Protein AF-A0A3N5Q8T9-F1 (afdb_monomer_lite)

Radius of gyration: 34.52 Å; chains: 1; bounding box: 73×40×82 Å

Secondary structure (DSSP, 8-state):
-------------TT-----------S----SSPPP----------------------TTHHHHHHHHHHHHHHHHHHHHHHHHHH----------SSHHHHHTS--EE-TTT--EE-TT-SB-TTT-PBPP-

Sequence (133 aa):
GLQYYRIDVGSVEAGETLGWTFRYDKDDEELTNPASSQPSQLATSPAVPGGTGGGDGDGGSAVVTFVVAFVALLAVGGAGFWLGRSTRPSAGESPAGLSSRRQALNAAFCYKCGAELRPDADFCPRCGAPVRS

pLDDT: mean 74.33, std 15.37, range [42.53, 94.0]

Foldseek 3Di:
DDDDDDDDDDDDDVPDDDDDDDDDDDPDPDDPDDDPDDPPDPPPDPDDPDDDDDDDDDPVVVVVVVVVVVVVCCVVVVVCVVVVVVPPPPDDDDPPPPPVVVQVPDFDADPPPRHTDGPPDQADPPPRHGDDD

Structure (mmCIF, N/CA/C/O backbone):
data_AF-A0A3N5Q8T9-F1
#
_entry.id   AF-A0A3N5Q8T9-F1
#
loop_
_atom_site.group_PDB
_atom_site.id
_atom_site.type_symbol
_atom_site.label_atom_id
_atom_site.label_alt_id
_atom_site.label_comp_id
_atom_site.label_asym_id
_atom_site.label_entity_id
_atom_site.label_seq_id
_atom_site.pdbx_PDB_ins_code
_atom_site.Cartn_x
_atom_site.Cartn_y
_atom_site.Cartn_z
_atom_site.occupancy
_atom_site.B_iso_or_equiv
_atom_site.auth_seq_id
_atom_site.auth_comp_id
_atom_site.auth_asym_id
_atom_site.auth_atom_id
_atom_site.pdbx_PDB_model_num
ATOM 1 N N . GLY A 1 1 ? 12.387 12.651 -29.320 1.00 72.88 1 GLY A N 1
ATOM 2 C CA . GLY A 1 1 ? 11.287 11.674 -29.199 1.00 72.88 1 GLY A CA 1
ATOM 3 C C . GLY A 1 1 ? 11.862 10.374 -28.685 1.00 72.88 1 GLY A C 1
ATOM 4 O O . GLY A 1 1 ? 13.022 10.114 -28.972 1.00 72.88 1 GLY A O 1
ATOM 5 N N . LEU A 1 2 ? 11.111 9.608 -27.896 1.00 80.44 2 LEU A N 1
ATOM 6 C CA . LEU A 1 2 ? 11.570 8.309 -27.393 1.00 80.44 2 LEU A CA 1
ATOM 7 C C . LEU A 1 2 ? 11.565 7.276 -28.534 1.00 80.44 2 LEU A C 1
ATOM 9 O O . LEU A 1 2 ? 10.667 7.295 -29.377 1.00 80.44 2 LEU A O 1
ATOM 13 N N . GLN A 1 3 ? 12.584 6.416 -28.578 1.00 82.25 3 GLN A N 1
ATOM 14 C CA . GLN A 1 3 ? 12.703 5.311 -29.534 1.00 82.25 3 GLN A CA 1
ATOM 15 C C . GLN A 1 3 ? 11.870 4.133 -29.013 1.00 82.25 3 GLN A C 1
ATOM 17 O O . GLN A 1 3 ? 12.050 3.714 -27.870 1.00 82.25 3 GLN A O 1
ATOM 22 N N . TYR A 1 4 ? 10.944 3.626 -29.825 1.00 84.19 4 TYR A N 1
ATOM 23 C CA . TYR A 1 4 ? 10.077 2.506 -29.464 1.00 84.19 4 TYR A CA 1
ATOM 24 C C . TYR A 1 4 ? 10.320 1.342 -30.414 1.00 84.19 4 TYR A C 1
ATOM 26 O O . TYR A 1 4 ? 10.245 1.504 -31.631 1.00 84.19 4 TYR A O 1
ATOM 34 N N . TYR A 1 5 ? 10.522 0.159 -29.841 1.00 82.00 5 TYR A N 1
ATOM 35 C CA . TYR A 1 5 ? 10.584 -1.095 -30.577 1.00 82.00 5 TYR A CA 1
ATOM 36 C C . TYR A 1 5 ? 9.248 -1.818 -30.432 1.00 82.00 5 TYR A C 1
ATOM 38 O O . TYR A 1 5 ? 8.736 -1.975 -29.323 1.00 82.00 5 TYR A O 1
ATOM 46 N N . ARG A 1 6 ? 8.670 -2.239 -31.558 1.00 89.50 6 ARG A N 1
ATOM 47 C CA . ARG A 1 6 ? 7.459 -3.061 -31.589 1.00 89.50 6 ARG A CA 1
ATOM 48 C C . ARG A 1 6 ? 7.846 -4.479 -31.976 1.00 89.50 6 ARG A C 1
ATOM 50 O O . ARG A 1 6 ? 8.650 -4.669 -32.882 1.00 89.50 6 ARG A O 1
ATOM 57 N N . ILE A 1 7 ? 7.257 -5.447 -31.288 1.00 87.19 7 ILE A N 1
ATOM 58 C CA . ILE A 1 7 ? 7.370 -6.860 -31.625 1.00 87.19 7 ILE A CA 1
ATOM 59 C C . ILE A 1 7 ? 5.973 -7.314 -32.031 1.00 87.19 7 ILE A C 1
ATOM 61 O O . ILE A 1 7 ? 5.041 -7.209 -31.233 1.00 87.19 7 ILE A O 1
ATOM 65 N N . ASP A 1 8 ? 5.828 -7.775 -33.270 1.00 89.19 8 ASP A N 1
ATOM 66 C CA . ASP A 1 8 ? 4.584 -8.371 -33.744 1.00 89.19 8 ASP A CA 1
ATOM 67 C C . ASP A 1 8 ? 4.544 -9.833 -33.302 1.00 89.19 8 ASP A C 1
ATOM 69 O O . ASP A 1 8 ? 5.324 -10.673 -33.754 1.00 89.19 8 ASP A O 1
ATOM 73 N N . VAL A 1 9 ? 3.645 -10.119 -32.368 1.00 86.00 9 VAL A N 1
ATOM 74 C CA . VAL A 1 9 ? 3.383 -11.469 -31.872 1.00 86.00 9 VAL A CA 1
ATOM 75 C C . VAL A 1 9 ? 2.154 -11.975 -32.615 1.00 86.00 9 VAL A C 1
ATOM 77 O O . VAL A 1 9 ? 1.155 -11.262 -32.696 1.00 86.00 9 VAL A O 1
ATOM 80 N N . GLY A 1 10 ? 2.247 -13.165 -33.210 1.00 86.94 10 GLY A N 1
ATOM 81 C CA . GLY A 1 10 ? 1.139 -13.780 -33.943 1.00 86.94 10 GLY A CA 1
ATOM 82 C C . GLY A 1 10 ? -0.055 -14.132 -33.044 1.00 86.94 10 GLY A C 1
ATOM 83 O O . GLY A 1 10 ? -0.183 -13.663 -31.915 1.00 86.94 10 GLY A O 1
ATOM 84 N N . SER A 1 11 ? -0.949 -14.987 -33.539 1.00 87.44 11 SER A N 1
ATOM 85 C CA . SER A 1 11 ? -2.063 -15.500 -32.735 1.00 87.44 11 SER A CA 1
ATOM 86 C C . SER A 1 11 ? -1.553 -16.292 -31.529 1.00 87.44 11 SER A C 1
ATOM 88 O O . SER A 1 11 ? -0.712 -17.170 -31.696 1.00 87.44 11 SER A O 1
ATOM 90 N N . VAL A 1 12 ? -2.100 -16.006 -30.348 1.00 88.94 12 VAL A N 1
ATOM 91 C CA . VAL A 1 12 ? -1.799 -16.700 -29.087 1.00 88.94 12 VAL A CA 1
ATOM 92 C C . VAL A 1 12 ? -3.046 -17.458 -28.662 1.00 88.94 12 VAL A C 1
ATOM 94 O O . VAL A 1 12 ? -4.139 -16.879 -28.653 1.00 88.94 12 VAL A O 1
ATOM 97 N N . GLU A 1 13 ? -2.909 -18.740 -28.339 1.00 89.75 13 GLU A N 1
ATOM 98 C CA . GLU A 1 13 ? -4.053 -19.563 -27.950 1.00 89.75 13 GLU A CA 1
ATOM 99 C C . GLU A 1 13 ? -4.482 -19.299 -26.497 1.00 89.75 13 GLU A C 1
ATOM 101 O O . GLU A 1 13 ? -3.706 -18.868 -25.641 1.00 89.75 13 GLU A O 1
ATOM 106 N N . ALA A 1 14 ? -5.758 -19.551 -26.190 1.00 87.56 14 ALA A N 1
ATOM 107 C CA . ALA A 1 14 ? -6.280 -19.356 -24.843 1.00 87.56 14 ALA A CA 1
ATOM 108 C C . ALA A 1 14 ? -5.612 -20.332 -23.858 1.00 87.56 14 ALA A C 1
ATOM 110 O O . ALA A 1 14 ? -5.793 -21.543 -23.949 1.00 87.56 14 ALA A O 1
ATOM 111 N N . GLY A 1 15 ? -4.869 -19.788 -22.891 1.00 91.31 15 GLY A N 1
ATOM 112 C CA . GLY A 1 15 ? -4.117 -20.563 -21.897 1.00 91.31 15 GLY A CA 1
ATOM 113 C C . GLY A 1 15 ? -2.626 -20.717 -22.211 1.00 91.31 15 GLY A C 1
ATOM 114 O O . GLY A 1 15 ? -1.886 -21.233 -21.374 1.00 91.31 15 GLY A O 1
ATOM 115 N N . GLU A 1 16 ? -2.160 -20.232 -23.363 1.00 90.25 16 GLU A N 1
ATOM 116 C CA . GLU A 1 16 ? -0.740 -20.212 -23.708 1.00 90.25 16 GLU A CA 1
ATOM 117 C C . GLU A 1 16 ? -0.017 -19.063 -22.981 1.00 90.25 16 GLU A C 1
ATOM 119 O O . GLU A 1 16 ? -0.458 -17.912 -22.993 1.00 90.25 16 GLU A O 1
ATOM 124 N N . THR A 1 17 ? 1.097 -19.368 -22.306 1.00 89.75 17 THR A N 1
ATOM 125 C CA . THR A 1 17 ? 1.914 -18.366 -21.602 1.00 89.75 17 THR A CA 1
ATOM 126 C C . THR A 1 17 ? 3.154 -18.039 -22.421 1.00 89.75 17 THR A C 1
ATOM 128 O O . THR A 1 17 ? 4.030 -18.883 -22.595 1.00 89.75 17 THR A O 1
ATOM 131 N N . LEU A 1 18 ? 3.259 -16.793 -22.880 1.00 89.31 18 LEU A N 1
ATOM 132 C CA . LEU A 1 18 ? 4.438 -16.293 -23.583 1.00 89.31 18 LEU A CA 1
ATOM 133 C C . LEU A 1 18 ? 5.465 -15.742 -22.592 1.00 89.31 18 LEU A C 1
ATOM 135 O O . LEU A 1 18 ? 5.170 -14.842 -21.804 1.00 89.31 18 LEU A O 1
ATOM 139 N N . GLY A 1 19 ? 6.687 -16.268 -22.657 1.00 89.50 19 GLY A N 1
ATOM 140 C CA . GLY A 1 19 ? 7.832 -15.766 -21.904 1.00 89.50 19 GLY A CA 1
ATOM 141 C C . GLY A 1 19 ? 8.688 -14.831 -22.753 1.00 89.50 19 GLY A C 1
ATOM 142 O O . GLY A 1 19 ? 9.033 -15.157 -23.885 1.00 89.50 19 GLY A O 1
ATOM 143 N N . TRP A 1 20 ? 9.083 -13.692 -22.186 1.00 90.31 20 TRP A N 1
ATOM 144 C CA . TRP A 1 20 ? 9.956 -12.719 -22.843 1.00 90.31 20 TRP A CA 1
ATOM 145 C C . TRP A 1 20 ? 11.248 -12.567 -22.051 1.00 90.31 20 TRP A C 1
ATOM 147 O O . TRP A 1 20 ? 11.218 -12.363 -20.840 1.00 90.31 20 TRP A O 1
ATOM 157 N N . THR A 1 21 ? 12.388 -12.646 -22.737 1.00 92.06 21 THR A N 1
ATOM 158 C CA . THR A 1 21 ? 13.698 -12.332 -22.155 1.00 92.06 21 THR A CA 1
ATOM 159 C C . THR A 1 21 ? 14.307 -11.179 -22.929 1.00 92.06 21 THR A C 1
ATOM 161 O O . THR A 1 21 ? 14.623 -11.324 -24.107 1.00 92.06 21 THR A O 1
ATOM 164 N N . PHE A 1 22 ? 14.499 -10.046 -22.262 1.00 90.88 22 PHE A N 1
ATOM 165 C CA . PHE A 1 22 ? 15.175 -8.893 -22.844 1.00 90.88 22 PHE A CA 1
ATOM 166 C C . PHE A 1 22 ? 16.630 -8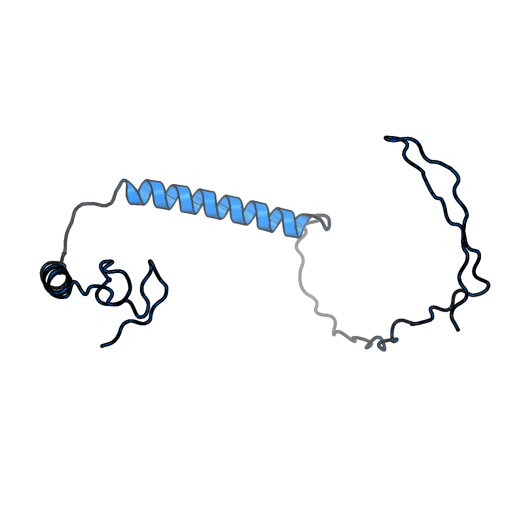.875 -22.381 1.00 90.88 22 PHE A C 1
ATOM 168 O O . PHE A 1 22 ? 16.914 -9.038 -21.194 1.00 90.88 22 PHE A O 1
ATOM 175 N N . ARG A 1 23 ? 17.552 -8.686 -23.326 1.00 90.56 23 ARG A N 1
ATOM 176 C CA . ARG A 1 23 ? 18.965 -8.406 -23.054 1.00 90.56 23 ARG A CA 1
ATOM 177 C C . ARG A 1 23 ? 19.330 -7.124 -23.779 1.00 90.56 23 ARG A C 1
ATOM 179 O O . ARG A 1 23 ? 18.924 -6.932 -24.922 1.00 90.56 23 ARG A O 1
ATOM 186 N N . TYR A 1 24 ? 20.074 -6.269 -23.104 1.00 85.62 24 TYR A N 1
ATOM 187 C CA . TYR A 1 24 ? 20.564 -5.011 -23.639 1.00 85.62 24 TYR A CA 1
ATOM 188 C C . TYR A 1 24 ? 22.018 -4.851 -23.203 1.00 85.62 24 TYR A C 1
ATOM 190 O O . TYR A 1 24 ? 22.356 -5.205 -22.073 1.00 85.62 24 TYR A O 1
ATOM 198 N N . ASP A 1 25 ? 22.845 -4.363 -24.120 1.00 88.06 25 ASP A N 1
ATOM 199 C CA . ASP A 1 25 ? 24.244 -4.019 -23.893 1.00 88.06 25 ASP A CA 1
ATOM 200 C C . ASP A 1 25 ? 24.334 -2.493 -23.794 1.00 88.06 25 ASP A C 1
ATOM 202 O O . ASP A 1 25 ? 23.804 -1.795 -24.662 1.00 88.06 25 ASP A O 1
ATOM 206 N N . LYS A 1 26 ? 24.910 -1.983 -22.703 1.00 87.06 26 LYS A N 1
ATOM 207 C CA . LYS A 1 26 ? 25.078 -0.544 -22.470 1.00 87.06 26 LYS A CA 1
ATOM 208 C C . LYS A 1 26 ? 26.542 -0.193 -22.693 1.00 87.06 26 LYS A C 1
ATOM 210 O O . LYS A 1 26 ? 27.403 -0.817 -22.083 1.00 87.06 26 LYS A O 1
ATOM 215 N N . ASP A 1 27 ? 26.802 0.829 -23.502 1.00 89.12 27 ASP A N 1
ATOM 216 C CA . ASP A 1 27 ? 28.168 1.252 -23.836 1.00 89.12 27 ASP A CA 1
ATOM 217 C C . ASP A 1 27 ? 28.915 1.889 -22.646 1.00 89.12 27 ASP A C 1
ATOM 219 O O . ASP A 1 27 ? 30.139 2.016 -22.669 1.00 89.12 27 ASP A O 1
ATOM 223 N N . ASP A 1 28 ? 28.191 2.304 -21.603 1.00 87.19 28 ASP A N 1
ATOM 224 C CA . ASP A 1 28 ? 28.731 3.016 -20.448 1.00 87.19 28 ASP A CA 1
ATOM 225 C C . ASP A 1 28 ? 28.069 2.588 -19.124 1.00 87.19 28 ASP A C 1
ATOM 227 O O . ASP A 1 28 ? 26.888 2.239 -19.065 1.00 87.19 28 ASP A O 1
ATOM 231 N N . GLU A 1 29 ? 28.814 2.658 -18.021 1.00 82.44 29 GLU A N 1
ATOM 232 C CA . GLU A 1 29 ? 28.311 2.338 -16.674 1.00 82.44 29 GLU A CA 1
ATOM 233 C C . GLU A 1 29 ? 27.686 3.553 -15.963 1.00 82.44 29 GLU A C 1
ATOM 235 O O . GLU A 1 29 ? 27.264 3.456 -14.808 1.00 82.44 29 GLU A O 1
ATOM 240 N N . GLU A 1 30 ? 27.597 4.709 -16.630 1.00 85.31 30 GLU A N 1
ATOM 241 C CA . GLU A 1 30 ? 27.088 5.928 -16.012 1.00 85.31 30 GLU A CA 1
ATOM 242 C C . GLU A 1 30 ? 25.576 5.817 -15.793 1.00 85.31 30 GLU A C 1
ATOM 244 O O . GLU A 1 30 ? 24.778 5.578 -16.704 1.00 85.31 30 GLU A O 1
ATOM 249 N N . LEU A 1 31 ? 25.141 5.969 -14.547 1.00 81.94 31 LEU A N 1
ATOM 250 C CA . LEU A 1 31 ? 23.718 6.045 -14.258 1.00 81.94 31 LEU A CA 1
ATOM 251 C C . LEU A 1 31 ? 23.211 7.408 -14.719 1.00 81.94 31 LEU A C 1
ATOM 253 O O . LEU A 1 31 ? 23.736 8.434 -14.303 1.00 81.94 31 LEU A O 1
ATOM 257 N N . THR A 1 32 ? 22.115 7.431 -15.481 1.00 81.19 32 THR A N 1
ATOM 258 C CA . THR A 1 32 ? 21.418 8.679 -15.853 1.00 81.19 32 THR A CA 1
ATOM 259 C C . THR A 1 32 ? 21.024 9.513 -14.627 1.00 81.19 32 THR A C 1
ATOM 261 O O . THR A 1 32 ? 20.799 10.714 -14.728 1.00 81.19 32 THR A O 1
ATOM 264 N N . ASN A 1 33 ? 20.945 8.874 -13.459 1.00 83.19 33 ASN A N 1
ATOM 265 C CA . ASN A 1 33 ? 20.762 9.521 -12.174 1.00 83.19 33 ASN A CA 1
ATOM 266 C C . ASN A 1 33 ? 21.803 8.982 -11.175 1.00 83.19 33 ASN A C 1
ATOM 268 O O . ASN A 1 33 ? 21.531 7.974 -10.512 1.00 83.19 33 ASN A O 1
ATOM 272 N N . PRO A 1 34 ? 23.005 9.581 -11.088 1.00 78.44 34 PRO A N 1
ATOM 273 C CA . PRO A 1 34 ? 23.996 9.153 -10.115 1.00 78.44 34 PRO A CA 1
ATOM 274 C C . PRO A 1 34 ? 23.504 9.483 -8.702 1.00 78.44 34 PRO A C 1
ATOM 276 O O . PRO A 1 34 ? 22.929 10.544 -8.454 1.00 78.44 34 PRO A O 1
ATOM 279 N N . ALA A 1 35 ? 23.743 8.576 -7.752 1.00 75.56 35 ALA A N 1
ATOM 280 C CA . ALA A 1 35 ? 23.512 8.876 -6.345 1.00 75.56 35 ALA A CA 1
ATOM 281 C C . ALA A 1 35 ? 24.362 10.096 -5.956 1.00 75.56 35 ALA A C 1
ATOM 283 O O . ALA A 1 35 ? 25.573 10.108 -6.182 1.00 75.56 35 ALA A O 1
ATOM 284 N N . SER A 1 36 ? 23.738 11.129 -5.386 1.00 73.75 36 SER A N 1
ATOM 285 C CA . SER A 1 36 ? 24.456 12.308 -4.905 1.00 73.75 36 SER A CA 1
ATOM 286 C C . SER A 1 36 ? 25.490 11.880 -3.863 1.00 73.75 36 SER A C 1
ATOM 288 O O . SER A 1 36 ? 25.132 11.336 -2.816 1.00 73.75 36 SER A O 1
ATOM 290 N N . SER A 1 37 ? 26.768 12.111 -4.154 1.00 64.56 37 SER A N 1
ATOM 291 C CA . SER A 1 37 ? 27.887 11.822 -3.265 1.00 64.56 37 SER A CA 1
ATOM 292 C C . SER A 1 37 ? 27.806 12.714 -2.028 1.00 64.56 37 SER A C 1
ATOM 294 O O . SER A 1 37 ? 28.199 13.878 -2.030 1.00 64.56 37 SER A O 1
ATOM 296 N N . GLN A 1 38 ? 27.264 12.161 -0.946 1.00 66.88 38 GLN A N 1
ATOM 297 C CA . GLN A 1 38 ? 27.320 12.785 0.367 1.00 66.88 38 GLN A CA 1
ATOM 298 C C . GLN A 1 38 ? 28.771 12.668 0.866 1.00 66.88 38 GLN A C 1
ATOM 300 O O . GLN A 1 38 ? 29.278 11.548 0.956 1.00 66.88 38 GLN A O 1
ATOM 305 N N . PRO A 1 39 ? 29.481 13.774 1.152 1.00 58.78 39 PRO A N 1
ATOM 306 C CA . PRO A 1 39 ? 30.850 13.690 1.637 1.00 58.78 39 PRO A CA 1
ATOM 307 C C . PRO A 1 39 ? 30.868 12.960 2.980 1.00 58.78 39 PRO A C 1
ATOM 309 O O . PRO A 1 39 ? 30.212 13.376 3.938 1.00 58.78 39 PRO A O 1
ATOM 312 N N . SER A 1 40 ? 31.622 11.862 3.028 1.00 60.62 40 SER A N 1
ATOM 313 C CA . SER A 1 40 ? 31.933 11.105 4.233 1.00 60.62 40 SER A CA 1
ATOM 314 C C . SER A 1 40 ? 32.549 12.049 5.263 1.00 60.62 40 SER A C 1
ATOM 316 O O . SER A 1 40 ? 33.721 12.410 5.169 1.00 60.62 40 SER A O 1
ATOM 318 N N . GLN A 1 41 ? 31.750 12.491 6.233 1.00 56.97 41 GLN A N 1
ATOM 319 C CA . GLN A 1 41 ? 32.260 13.206 7.394 1.00 56.97 41 GLN A CA 1
ATOM 320 C C . GLN A 1 41 ? 33.187 12.238 8.126 1.00 56.97 41 GLN A C 1
ATOM 322 O O . GLN A 1 41 ? 32.753 11.204 8.637 1.00 56.97 41 GLN A O 1
ATOM 327 N N . LEU A 1 42 ? 34.477 12.562 8.110 1.00 56.41 42 LEU A N 1
ATOM 328 C CA . LEU A 1 42 ? 35.524 11.892 8.859 1.00 56.41 42 LEU A CA 1
ATOM 329 C C . LEU A 1 42 ? 35.185 12.046 10.348 1.00 56.41 42 LEU A C 1
ATOM 331 O O . LEU A 1 42 ? 35.512 13.050 10.979 1.00 56.41 42 LEU A 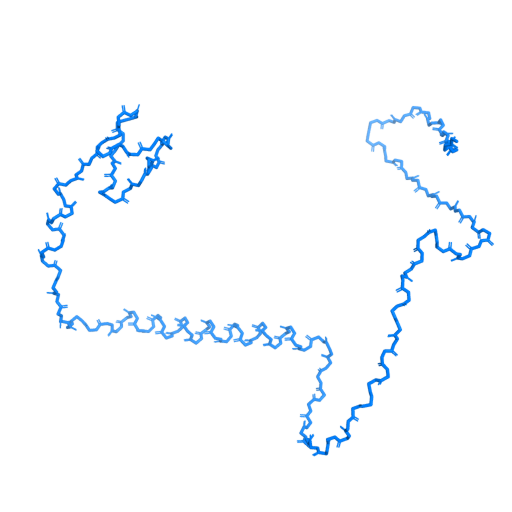O 1
ATOM 335 N N . ALA A 1 43 ? 34.436 11.093 10.896 1.00 58.75 43 ALA A N 1
ATOM 336 C CA . ALA A 1 43 ? 34.103 11.073 12.308 1.00 58.75 43 ALA A CA 1
ATOM 337 C C . ALA A 1 43 ? 35.365 10.696 13.092 1.00 58.75 43 ALA A C 1
ATOM 339 O O . ALA A 1 43 ? 35.629 9.524 13.359 1.00 58.75 43 ALA A O 1
ATOM 340 N N . THR A 1 44 ? 36.159 11.699 13.466 1.00 55.97 44 THR A N 1
ATOM 341 C CA . THR A 1 44 ? 37.134 11.573 14.550 1.00 55.97 44 THR A CA 1
ATOM 342 C C . THR A 1 44 ? 36.348 11.386 15.845 1.00 55.97 44 THR A C 1
ATOM 344 O O . THR A 1 44 ? 36.023 12.348 16.539 1.00 55.97 44 THR A O 1
ATOM 347 N N . SER A 1 45 ? 35.980 10.142 16.146 1.00 59.28 45 SER A N 1
ATOM 348 C CA . SER A 1 45 ? 35.434 9.778 17.449 1.00 59.28 45 SER A CA 1
ATOM 349 C C . SER A 1 45 ? 36.597 9.640 18.435 1.00 59.28 45 SER A C 1
ATOM 351 O O . SER A 1 45 ? 37.541 8.901 18.144 1.00 59.28 45 SER A O 1
ATOM 353 N N . PRO A 1 46 ? 36.577 10.317 19.596 1.00 53.94 46 PRO A N 1
ATOM 354 C CA . PRO A 1 46 ? 37.566 10.075 20.635 1.00 53.94 46 PRO A CA 1
ATOM 355 C C . PRO A 1 46 ? 37.450 8.621 21.105 1.00 53.94 46 PRO A C 1
ATOM 357 O O . PRO A 1 46 ? 36.349 8.102 21.296 1.00 53.94 46 PRO A O 1
ATOM 360 N N . ALA A 1 47 ? 38.597 7.958 21.259 1.00 56.88 47 ALA A N 1
ATOM 361 C CA . ALA A 1 47 ? 38.675 6.610 21.798 1.00 56.88 47 ALA A CA 1
ATOM 362 C C . ALA A 1 47 ? 38.098 6.601 23.220 1.00 56.88 47 ALA A C 1
ATOM 364 O O . ALA A 1 47 ? 38.678 7.178 24.140 1.00 56.88 47 ALA A O 1
ATOM 365 N N . VAL A 1 48 ? 36.947 5.952 23.388 1.00 60.22 48 VAL A N 1
ATOM 366 C CA . VAL A 1 48 ? 36.372 5.642 24.695 1.00 60.22 48 VAL A CA 1
ATOM 367 C C . VAL A 1 48 ? 36.919 4.272 25.098 1.00 60.22 48 VAL A C 1
ATOM 369 O O . VAL A 1 48 ? 36.606 3.288 24.425 1.00 60.22 48 VAL A O 1
ATOM 372 N N . PRO A 1 49 ? 37.748 4.150 26.147 1.00 65.00 49 PRO A N 1
ATOM 373 C CA . PRO A 1 49 ? 38.079 2.847 26.687 1.00 65.00 49 PRO A CA 1
ATOM 374 C C . PRO A 1 49 ? 36.934 2.433 27.609 1.00 65.00 49 PRO A C 1
ATOM 376 O O . PRO A 1 49 ? 36.698 3.058 28.642 1.00 65.00 49 PRO A O 1
ATOM 379 N N . GLY A 1 50 ? 36.203 1.385 27.249 1.00 50.41 50 GLY A N 1
ATOM 380 C CA . GLY A 1 50 ? 35.216 0.833 28.167 1.00 50.41 50 GLY A CA 1
ATOM 381 C C . GLY A 1 50 ? 34.322 -0.215 27.539 1.00 50.41 50 GLY A C 1
ATOM 382 O O . GLY A 1 50 ? 33.489 0.109 26.701 1.00 50.41 50 GLY A O 1
ATOM 383 N N . GLY A 1 51 ? 34.456 -1.452 28.013 1.00 47.00 51 GLY A N 1
ATOM 384 C CA . GLY A 1 51 ? 33.412 -2.461 27.860 1.00 47.00 51 GLY A CA 1
ATOM 385 C C . GLY A 1 51 ? 33.921 -3.844 27.497 1.00 47.00 51 GLY A C 1
ATOM 386 O O . GLY A 1 51 ? 33.655 -4.339 26.411 1.00 47.00 51 GLY A O 1
ATOM 387 N N . THR A 1 52 ? 34.622 -4.495 28.420 1.00 50.28 52 THR A N 1
ATOM 388 C CA . THR A 1 52 ? 34.652 -5.959 28.489 1.00 50.28 52 THR A CA 1
ATOM 389 C C . THR A 1 52 ? 33.229 -6.501 28.636 1.00 50.28 52 THR A C 1
ATOM 391 O O . THR A 1 52 ? 32.513 -6.064 29.536 1.00 50.28 52 THR A O 1
ATOM 394 N N . GLY A 1 53 ? 32.848 -7.491 27.832 1.00 42.53 53 GLY A N 1
ATOM 395 C CA . GLY A 1 53 ? 31.628 -8.266 28.064 1.00 42.53 53 GLY A CA 1
ATOM 396 C C . GLY A 1 53 ? 31.127 -8.925 26.792 1.00 42.53 53 GLY A C 1
ATOM 397 O O . GLY A 1 53 ? 30.424 -8.294 26.016 1.00 42.53 53 GLY A O 1
ATOM 398 N N . GLY A 1 54 ? 31.550 -10.171 26.577 1.00 54.41 54 GLY A N 1
ATOM 399 C CA . GLY A 1 54 ? 31.287 -10.942 25.370 1.00 54.41 54 GLY A CA 1
ATOM 400 C C . GLY A 1 54 ? 29.816 -11.241 25.085 1.00 54.41 54 GLY A C 1
ATOM 401 O O . GLY A 1 54 ? 28.935 -11.106 25.933 1.00 54.41 54 GLY A O 1
ATOM 402 N N . GLY A 1 55 ? 29.601 -11.694 23.856 1.00 48.12 55 GLY A N 1
ATOM 403 C CA . GLY A 1 55 ? 28.311 -12.106 23.332 1.00 48.12 55 GLY A CA 1
ATOM 404 C C . GLY A 1 55 ? 28.324 -12.045 21.815 1.00 48.12 55 GLY A C 1
ATOM 405 O O . GLY A 1 55 ? 27.628 -11.219 21.232 1.00 48.12 55 GLY A O 1
ATOM 406 N N . ASP A 1 56 ? 29.143 -12.886 21.185 1.00 56.53 56 ASP A N 1
ATOM 407 C CA . ASP A 1 56 ? 28.988 -13.219 19.773 1.00 56.53 56 ASP A CA 1
ATOM 408 C C . ASP A 1 56 ? 27.546 -13.703 19.550 1.00 56.53 56 ASP A C 1
ATOM 410 O O . ASP A 1 56 ? 27.073 -14.639 20.197 1.00 56.53 56 ASP A O 1
ATOM 414 N N . GLY A 1 57 ? 26.817 -13.009 18.684 1.00 55.66 57 GLY A N 1
ATOM 415 C CA . GLY A 1 57 ? 25.432 -13.312 18.363 1.00 55.66 57 GLY A CA 1
ATOM 416 C C . GLY A 1 57 ? 25.056 -12.594 17.082 1.00 55.66 57 GLY A C 1
ATOM 417 O O . GLY A 1 57 ? 24.614 -11.448 17.113 1.00 55.66 57 GLY A O 1
ATOM 418 N N . ASP A 1 58 ? 25.299 -13.285 15.975 1.00 56.91 58 ASP A N 1
ATOM 419 C CA . ASP A 1 58 ? 25.139 -12.903 14.574 1.00 56.91 58 ASP A CA 1
ATOM 420 C C . ASP A 1 58 ? 23.972 -11.943 14.294 1.00 56.91 58 ASP A C 1
ATOM 422 O O . ASP A 1 58 ? 22.899 -12.054 14.881 1.00 56.91 58 ASP A O 1
ATOM 426 N N . GLY A 1 59 ? 24.152 -11.026 13.337 1.00 52.09 59 GLY A N 1
ATOM 427 C CA . GLY A 1 59 ? 23.246 -9.922 12.965 1.00 52.09 59 GLY A CA 1
ATOM 428 C C . GLY A 1 59 ? 21.801 -10.261 12.543 1.00 52.09 59 GLY A C 1
ATOM 429 O O . GLY A 1 59 ? 21.125 -9.402 11.986 1.00 52.09 59 GLY A O 1
ATOM 430 N N . GLY A 1 60 ? 21.297 -11.467 12.823 1.00 56.84 60 GLY A N 1
ATOM 431 C CA . GLY A 1 60 ? 19.864 -11.787 12.930 1.00 56.84 60 GLY A CA 1
ATOM 432 C C . GLY A 1 60 ? 19.316 -11.712 14.369 1.00 56.84 60 GLY A C 1
ATOM 433 O O . GLY A 1 60 ? 18.108 -11.822 14.585 1.00 56.84 60 GLY A O 1
ATOM 434 N N . SER A 1 61 ? 20.188 -11.503 15.359 1.00 62.22 61 SER A N 1
ATOM 435 C CA . SER A 1 61 ? 19.894 -11.650 16.787 1.00 62.22 61 SER A CA 1
ATOM 436 C C . SER A 1 61 ? 19.060 -10.504 17.368 1.00 62.22 61 SER A C 1
ATOM 438 O O . SER A 1 61 ? 18.253 -10.738 18.259 1.00 62.22 61 SER A O 1
ATOM 440 N N . ALA A 1 62 ? 19.136 -9.279 16.834 1.00 71.38 62 ALA A N 1
ATOM 441 C CA . ALA A 1 62 ? 18.341 -8.161 17.357 1.00 71.38 62 ALA A CA 1
ATOM 442 C C . ALA A 1 62 ? 16.828 -8.388 17.169 1.00 71.38 62 ALA A C 1
ATOM 444 O O . ALA A 1 62 ? 16.055 -8.289 18.114 1.00 71.38 62 ALA A O 1
ATOM 445 N N . VAL A 1 63 ? 16.385 -8.769 15.967 1.00 79.75 63 VAL A N 1
ATOM 446 C CA . VAL A 1 63 ? 14.953 -9.016 15.710 1.00 79.75 63 VAL A CA 1
ATOM 447 C C . VAL A 1 63 ? 14.460 -10.237 16.487 1.00 79.75 63 VAL A C 1
ATOM 449 O O . VAL A 1 63 ? 13.404 -10.179 17.112 1.00 79.75 63 VAL A O 1
ATOM 452 N N . VAL A 1 64 ? 15.236 -11.325 16.508 1.00 81.44 64 VAL A N 1
ATOM 453 C CA . VAL A 1 64 ? 14.868 -12.543 17.246 1.00 81.44 64 VAL A CA 1
ATOM 454 C C . VAL A 1 64 ? 14.819 -12.281 18.753 1.00 81.44 64 VAL A C 1
ATOM 456 O O . VAL A 1 64 ? 13.879 -12.723 19.409 1.00 81.44 64 VAL A O 1
ATOM 459 N N . THR A 1 65 ? 15.750 -11.499 19.306 1.00 80.88 65 THR A N 1
ATOM 460 C CA . THR A 1 65 ? 15.714 -11.105 20.724 1.00 80.88 65 THR A CA 1
ATOM 461 C C . THR A 1 65 ? 14.511 -10.224 21.045 1.00 80.88 65 THR A C 1
ATOM 463 O O . THR A 1 65 ? 13.845 -10.493 22.044 1.00 80.88 65 THR A O 1
ATOM 466 N N . PHE A 1 66 ? 14.145 -9.254 20.195 1.00 87.44 66 PHE A N 1
ATOM 467 C CA . PHE A 1 66 ? 12.915 -8.472 20.389 1.00 87.44 66 PHE A CA 1
ATOM 468 C C . PHE A 1 66 ? 11.657 -9.346 20.348 1.00 87.44 66 PHE A C 1
ATOM 470 O O . PHE A 1 66 ? 10.779 -9.190 21.198 1.00 87.44 66 PHE A O 1
ATOM 477 N N . VAL A 1 67 ? 11.572 -10.292 19.408 1.00 89.38 67 VAL A N 1
ATOM 478 C CA . VAL A 1 67 ? 10.430 -11.213 19.300 1.00 89.38 67 VAL A CA 1
ATOM 479 C C . VAL A 1 67 ? 10.343 -12.122 20.526 1.00 89.38 67 VAL A C 1
ATOM 481 O O . VAL A 1 67 ? 9.275 -12.238 21.125 1.00 89.38 67 VAL A O 1
ATOM 484 N N . VAL A 1 68 ? 11.456 -12.725 20.949 1.00 90.88 68 VAL A N 1
ATOM 485 C CA . VAL A 1 68 ? 11.493 -13.604 22.128 1.00 90.88 68 VAL A CA 1
ATOM 486 C C . VAL A 1 68 ? 11.162 -12.825 23.405 1.00 90.88 68 VAL A C 1
ATOM 488 O O . VAL A 1 68 ? 10.353 -13.293 24.207 1.00 90.88 68 VAL A O 1
ATOM 491 N N . ALA A 1 69 ? 11.705 -11.615 23.574 1.00 89.50 69 ALA A N 1
ATOM 492 C CA . ALA A 1 69 ? 11.394 -10.752 24.711 1.00 89.50 69 ALA A CA 1
ATOM 493 C C . ALA A 1 69 ? 9.909 -10.352 24.739 1.00 89.50 69 ALA A C 1
ATOM 495 O O . ALA A 1 69 ? 9.278 -10.399 25.794 1.00 89.50 69 ALA A O 1
ATOM 496 N N . PHE A 1 70 ? 9.323 -10.014 23.587 1.00 92.25 70 PHE A N 1
ATOM 497 C CA . PHE A 1 70 ? 7.907 -9.664 23.487 1.00 92.25 70 PHE A CA 1
ATOM 498 C C . PHE A 1 70 ? 6.994 -10.853 23.809 1.00 92.25 70 PHE A C 1
ATOM 500 O O . PHE A 1 70 ? 6.054 -10.710 24.591 1.00 92.25 70 PHE A O 1
ATOM 507 N N . VAL A 1 71 ? 7.293 -12.043 23.280 1.00 94.00 71 VAL A N 1
ATOM 508 C CA . VAL A 1 71 ? 6.539 -13.270 23.589 1.00 94.00 71 VAL A CA 1
ATOM 509 C C . VAL A 1 71 ? 6.648 -13.620 25.075 1.00 94.00 71 VAL A C 1
ATOM 511 O O . VAL A 1 71 ? 5.637 -13.953 25.693 1.00 94.00 71 VAL A O 1
ATOM 514 N N . ALA A 1 72 ? 7.831 -13.479 25.679 1.00 90.94 72 ALA A N 1
ATOM 515 C CA . ALA A 1 72 ? 8.017 -13.688 27.113 1.00 90.94 72 ALA A CA 1
ATOM 516 C C . ALA A 1 72 ? 7.203 -12.686 27.952 1.00 90.94 72 ALA A C 1
ATOM 518 O O . ALA A 1 72 ? 6.525 -13.086 28.898 1.00 90.94 72 ALA A O 1
ATOM 519 N N . LEU A 1 73 ? 7.192 -11.402 27.576 1.00 89.69 73 LEU A N 1
ATOM 520 C CA . LEU A 1 73 ? 6.390 -10.371 28.245 1.00 89.69 73 LEU A CA 1
ATOM 521 C C . LEU A 1 73 ? 4.886 -10.625 28.116 1.00 89.69 73 LEU A C 1
ATOM 523 O O . LEU A 1 73 ? 4.161 -10.475 29.099 1.00 89.69 73 LEU A O 1
ATOM 527 N N . LEU A 1 74 ? 4.407 -11.049 26.945 1.00 90.88 74 LEU A N 1
ATOM 528 C CA . LEU A 1 74 ? 3.004 -11.417 26.756 1.00 90.88 74 LEU A CA 1
ATOM 529 C C . LEU A 1 74 ? 2.626 -12.686 27.525 1.00 90.88 74 LEU A C 1
ATOM 531 O O . LEU A 1 74 ? 1.519 -12.755 28.052 1.00 90.88 74 LEU A O 1
ATOM 535 N N . ALA A 1 75 ? 3.521 -13.668 27.638 1.00 86.88 75 ALA A N 1
ATOM 536 C CA . ALA A 1 75 ? 3.276 -14.875 28.424 1.00 86.88 75 ALA A CA 1
ATOM 537 C C . ALA A 1 75 ? 3.203 -14.564 29.928 1.00 86.88 75 ALA A C 1
ATOM 539 O O . ALA A 1 75 ? 2.270 -15.000 30.601 1.00 86.88 75 ALA A O 1
ATOM 540 N N . VAL A 1 76 ? 4.132 -13.755 30.449 1.00 84.56 76 VAL A N 1
ATOM 541 C CA . VAL A 1 76 ? 4.147 -13.327 31.860 1.00 84.56 76 VAL A CA 1
ATOM 542 C C . VAL A 1 76 ? 2.968 -12.398 32.165 1.00 84.56 76 VAL A C 1
ATOM 544 O O . VAL A 1 76 ? 2.267 -12.591 33.160 1.00 84.56 76 VAL A O 1
ATOM 547 N N . GLY A 1 77 ? 2.694 -11.429 31.289 1.00 81.12 77 GLY A N 1
ATOM 548 C CA . GLY A 1 77 ? 1.557 -10.516 31.410 1.00 81.12 77 GLY A CA 1
ATOM 549 C C . GLY A 1 77 ? 0.211 -11.228 31.271 1.00 81.12 77 GLY A C 1
ATOM 550 O O . GLY A 1 77 ? -0.702 -10.972 32.052 1.00 81.12 77 GLY A O 1
ATOM 551 N N . GLY A 1 78 ? 0.096 -12.171 30.336 1.00 81.38 78 GLY A N 1
ATOM 552 C CA . GLY A 1 78 ? -1.087 -13.007 30.139 1.00 81.38 78 GLY A CA 1
ATOM 553 C C . GLY A 1 78 ? -1.345 -13.936 31.324 1.00 81.38 78 GLY A C 1
ATOM 554 O O . GLY A 1 78 ? -2.476 -13.997 31.807 1.00 81.38 78 GLY A O 1
ATOM 555 N N . ALA A 1 79 ? -0.306 -14.588 31.856 1.00 72.31 79 ALA A N 1
ATOM 556 C CA . ALA A 1 79 ? -0.413 -15.414 33.058 1.00 72.31 79 ALA A CA 1
ATOM 557 C C . ALA A 1 79 ? -0.798 -14.579 34.291 1.00 72.31 79 ALA A C 1
ATOM 559 O O . ALA A 1 79 ? -1.699 -14.969 35.032 1.00 72.31 79 ALA A O 1
ATOM 560 N N . GLY A 1 80 ? -0.195 -13.399 34.478 1.00 73.69 80 GLY A N 1
ATOM 561 C CA . GLY A 1 80 ? -0.534 -12.475 35.566 1.00 73.69 80 GLY A CA 1
ATOM 562 C C . GLY A 1 80 ? -1.948 -11.894 35.454 1.00 73.69 80 GLY A C 1
ATOM 563 O O . GLY A 1 80 ? -2.665 -11.810 36.451 1.00 73.69 80 GLY A O 1
ATOM 564 N N . PHE A 1 81 ? -2.395 -11.555 34.244 1.00 74.00 81 PHE A N 1
ATOM 565 C CA . PHE A 1 81 ? -3.749 -11.061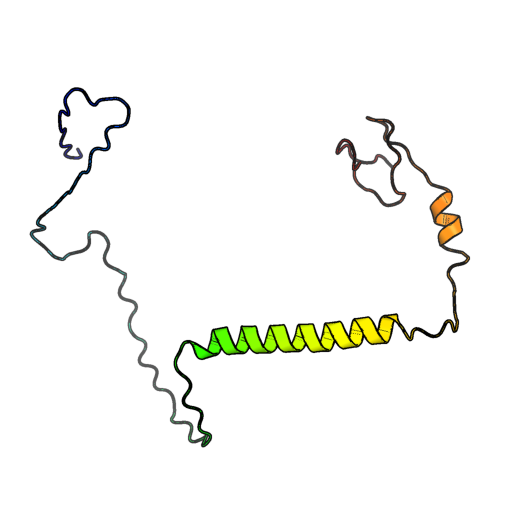 33.985 1.00 74.00 81 PHE A CA 1
ATOM 566 C C . PHE A 1 81 ? -4.811 -12.155 34.168 1.00 74.00 81 PHE A C 1
ATOM 568 O O . PHE A 1 81 ? -5.888 -11.885 34.706 1.00 74.00 81 PHE A O 1
ATOM 575 N N . TRP A 1 82 ? -4.516 -13.396 33.772 1.00 73.12 82 TRP A N 1
ATOM 576 C CA . TRP A 1 82 ? -5.433 -14.526 33.927 1.00 73.12 82 TRP A CA 1
ATOM 577 C C . TRP A 1 82 ? -5.531 -14.986 35.391 1.00 73.12 82 TRP A C 1
ATOM 579 O O . TRP A 1 82 ? -6.647 -15.127 35.901 1.00 73.12 82 TRP A O 1
ATOM 589 N N . LEU A 1 83 ? -4.404 -15.085 36.115 1.00 71.19 83 LEU A N 1
ATOM 590 C CA . LEU A 1 83 ? -4.413 -15.336 37.564 1.00 71.19 83 LEU A CA 1
ATOM 591 C C . LEU A 1 83 ? -5.078 -14.182 38.332 1.00 71.19 83 LEU A C 1
ATOM 593 O O . LEU A 1 83 ? -5.946 -14.434 39.164 1.00 71.19 83 LEU A O 1
ATOM 597 N N . GLY A 1 84 ? -4.765 -12.922 38.015 1.00 62.69 84 GLY A N 1
ATOM 598 C CA . GLY A 1 84 ? -5.331 -11.748 38.694 1.00 62.69 84 GLY A CA 1
ATOM 599 C C . GLY A 1 84 ? -6.818 -11.501 38.407 1.00 62.69 84 GLY A C 1
ATOM 600 O O . GLY A 1 84 ? -7.529 -10.939 39.239 1.00 62.69 84 GLY A O 1
ATOM 601 N N . ARG A 1 85 ? -7.338 -11.949 37.257 1.00 64.75 85 ARG A N 1
ATOM 602 C CA . ARG A 1 85 ? -8.785 -11.963 36.978 1.00 64.75 85 ARG A CA 1
ATOM 603 C C . ARG A 1 85 ? -9.517 -13.030 37.796 1.00 64.75 85 ARG A C 1
ATOM 605 O O . ARG A 1 85 ? -10.683 -12.816 38.120 1.00 64.75 85 ARG A O 1
ATOM 612 N N . SER A 1 86 ? -8.861 -14.145 38.117 1.00 61.31 86 SER A N 1
ATOM 613 C CA . SER A 1 86 ? -9.464 -15.248 38.880 1.00 61.31 86 SER A CA 1
ATOM 614 C C . SER A 1 86 ? -9.523 -14.990 40.390 1.00 61.31 86 SER A C 1
ATOM 616 O O . SER A 1 86 ? -10.394 -15.530 41.064 1.00 61.31 86 SER A O 1
ATOM 618 N N . THR A 1 87 ? -8.654 -14.118 40.912 1.00 55.03 87 THR A N 1
ATOM 619 C CA . THR A 1 87 ? -8.550 -13.823 42.347 1.00 55.03 87 THR A CA 1
ATOM 620 C C . THR A 1 87 ? -9.023 -12.433 42.738 1.00 55.03 87 THR A C 1
ATOM 622 O O . THR A 1 87 ? -8.746 -12.038 43.864 1.00 55.03 87 THR A O 1
ATOM 625 N N . ARG A 1 88 ? -9.755 -11.690 41.885 1.00 52.28 88 ARG A N 1
ATOM 626 C CA . ARG A 1 88 ? -10.401 -10.437 42.322 1.00 52.28 88 ARG A CA 1
ATOM 627 C C . ARG A 1 88 ? -11.296 -10.754 43.525 1.00 52.28 88 ARG A C 1
ATOM 629 O O . ARG A 1 88 ? -12.357 -11.348 43.321 1.00 52.28 88 ARG A O 1
ATOM 636 N N . PRO A 1 89 ? -10.915 -10.379 44.759 1.00 50.66 89 PRO A N 1
ATOM 637 C CA . PRO A 1 89 ? -11.806 -10.527 45.884 1.00 50.66 89 PRO A CA 1
ATOM 638 C C . PRO A 1 89 ? -12.943 -9.549 45.621 1.00 50.66 89 PRO A C 1
ATOM 640 O O . PRO A 1 89 ? -12.715 -8.372 45.331 1.00 50.66 89 PRO A O 1
ATOM 643 N N . SER A 1 90 ? -14.177 -10.032 45.683 1.00 49.88 90 SER A N 1
ATOM 644 C CA . SER A 1 90 ? -15.342 -9.171 45.839 1.00 49.88 90 SER A CA 1
ATOM 645 C C . SER A 1 90 ? -15.253 -8.472 47.199 1.00 49.88 90 SER A C 1
ATOM 647 O O . SER A 1 90 ? -15.836 -8.915 48.177 1.00 49.88 90 SER A O 1
ATOM 649 N N . ALA A 1 91 ? -14.469 -7.407 47.269 1.00 54.00 91 ALA A N 1
ATOM 650 C CA . ALA A 1 91 ? -14.411 -6.440 48.354 1.00 54.00 91 ALA A CA 1
ATOM 651 C C . ALA A 1 91 ? -13.819 -5.190 47.697 1.00 54.00 91 ALA A C 1
ATOM 653 O O . ALA A 1 91 ? -12.676 -5.197 47.265 1.00 54.00 91 ALA A O 1
ATOM 654 N N . GLY A 1 92 ? -14.567 -4.143 47.398 1.00 55.69 92 GLY A N 1
ATOM 655 C CA . GLY A 1 92 ? -15.625 -3.544 48.184 1.00 55.69 92 GLY A CA 1
ATOM 656 C C . GLY A 1 92 ? -15.283 -2.064 48.152 1.00 55.69 92 GLY A C 1
ATOM 657 O O . GLY A 1 92 ? -14.383 -1.651 48.856 1.00 55.69 92 GLY A O 1
ATOM 658 N N . GLU A 1 93 ? -15.856 -1.345 47.190 1.00 46.59 93 GLU A N 1
ATOM 659 C CA . GLU A 1 93 ? -16.282 0.052 47.303 1.00 46.59 93 GLU A CA 1
ATOM 660 C C . GLU A 1 93 ? -16.812 0.461 45.925 1.00 46.59 93 GLU A C 1
ATOM 662 O O . GLU A 1 93 ? -16.080 0.612 44.946 1.00 46.59 93 GLU A O 1
ATOM 667 N N . SER A 1 94 ? -18.129 0.579 45.834 1.00 49.44 94 SER A N 1
ATOM 668 C CA . SER A 1 94 ? -18.821 1.103 44.670 1.00 49.44 94 SER A CA 1
ATOM 669 C C . SER A 1 94 ? -19.330 2.492 45.035 1.00 49.44 94 SER A C 1
ATOM 671 O O . SER A 1 94 ? -20.221 2.583 45.877 1.00 49.44 94 SER A O 1
ATOM 673 N N . PRO A 1 95 ? -18.873 3.572 44.378 1.00 51.00 95 PRO A N 1
ATOM 674 C CA . PRO A 1 95 ? -19.671 4.773 44.242 1.00 51.00 95 PRO A CA 1
ATOM 675 C C . PRO A 1 95 ? -20.320 4.789 42.848 1.00 51.00 95 PRO A C 1
ATOM 677 O O . PRO A 1 95 ? -20.397 5.824 42.196 1.00 51.00 95 PRO A O 1
ATOM 680 N N . ALA A 1 96 ? -20.794 3.641 42.351 1.00 53.62 96 ALA A N 1
ATOM 681 C CA . ALA A 1 96 ? -21.512 3.540 41.078 1.00 53.62 96 ALA A CA 1
ATOM 682 C C . ALA A 1 96 ? -23.035 3.438 41.284 1.00 53.62 96 ALA A C 1
ATOM 684 O O . ALA A 1 96 ? -23.714 2.675 40.610 1.00 53.62 96 ALA A O 1
ATOM 685 N N . GLY A 1 97 ? -23.593 4.197 42.231 1.00 50.81 97 GLY A N 1
ATOM 686 C CA . GLY A 1 97 ? -25.047 4.291 42.429 1.00 50.81 97 GLY A CA 1
ATOM 687 C C . GLY A 1 97 ? -25.693 5.520 41.781 1.00 50.81 97 GLY A C 1
ATOM 688 O O . GLY A 1 97 ? -26.882 5.508 41.476 1.00 50.81 97 GLY A O 1
ATOM 689 N N . LEU A 1 98 ? -24.923 6.587 41.540 1.00 54.50 98 LEU A N 1
ATOM 690 C CA . LEU A 1 98 ? -25.477 7.884 41.117 1.00 54.50 98 LEU A CA 1
ATOM 691 C C . LEU A 1 98 ? -25.191 8.244 39.650 1.00 54.50 98 LEU A C 1
ATOM 693 O O . LEU A 1 98 ? -25.918 9.052 39.074 1.00 54.50 98 LEU A O 1
ATOM 697 N N . SER A 1 99 ? -24.203 7.610 39.012 1.00 56.44 99 SER A N 1
ATOM 698 C CA . SER A 1 99 ? -23.848 7.891 37.609 1.00 56.44 99 SER A CA 1
ATOM 699 C C . SER A 1 99 ? -24.679 7.081 36.609 1.00 56.44 99 SER A C 1
ATOM 701 O O . SER A 1 99 ? -25.112 7.617 35.593 1.00 56.44 99 SER A O 1
ATOM 703 N N . SER A 1 100 ? -25.000 5.822 36.926 1.00 56.75 100 SER A N 1
ATOM 704 C CA . SER A 1 100 ? -25.774 4.950 36.029 1.00 56.75 100 SER A CA 1
ATOM 705 C C . SER A 1 100 ? -27.236 5.400 35.883 1.00 56.75 100 SER A C 1
ATOM 707 O O . SER A 1 100 ? -27.810 5.308 34.801 1.00 56.75 100 SER A O 1
ATOM 709 N N . ARG A 1 101 ? -27.828 6.010 36.922 1.00 54.50 101 ARG A N 1
ATOM 710 C CA . ARG A 1 101 ? -29.206 6.523 36.849 1.00 54.50 101 ARG A CA 1
ATOM 711 C C . ARG A 1 101 ? -29.338 7.824 36.048 1.00 54.50 101 ARG A C 1
ATOM 713 O O . ARG A 1 101 ? -30.384 8.049 35.451 1.00 54.50 101 ARG A O 1
ATOM 720 N N . ARG A 1 102 ? -28.294 8.664 35.990 1.00 56.25 102 ARG A N 1
ATOM 721 C CA . ARG A 1 102 ? -28.281 9.866 35.127 1.00 56.25 102 ARG A CA 1
ATOM 722 C C . ARG A 1 102 ? -28.099 9.523 33.648 1.00 56.25 102 ARG A C 1
ATOM 724 O O . ARG A 1 102 ? -28.631 10.228 32.802 1.00 56.25 102 ARG A O 1
ATOM 731 N N . GLN A 1 103 ? -27.399 8.433 33.341 1.00 55.00 103 GLN A N 1
ATOM 732 C CA . GLN A 1 103 ? -27.140 8.004 31.961 1.00 55.00 103 GLN A CA 1
ATOM 733 C C . GLN A 1 103 ? -28.382 7.417 31.269 1.00 55.00 103 GLN A C 1
ATOM 735 O O . GLN A 1 103 ? -28.462 7.441 30.047 1.00 55.00 103 GLN A O 1
ATOM 740 N N . ALA A 1 104 ? -29.382 6.960 32.029 1.00 55.09 104 ALA A N 1
ATOM 741 C CA . ALA A 1 104 ? -30.626 6.408 31.489 1.00 55.09 104 ALA A CA 1
ATOM 742 C C . ALA A 1 104 ? -31.708 7.460 31.153 1.00 55.09 104 ALA A C 1
ATOM 744 O O . ALA A 1 104 ? -32.763 7.097 30.645 1.00 55.09 104 ALA A O 1
ATOM 745 N N . LEU A 1 105 ? -31.486 8.746 31.454 1.00 56.9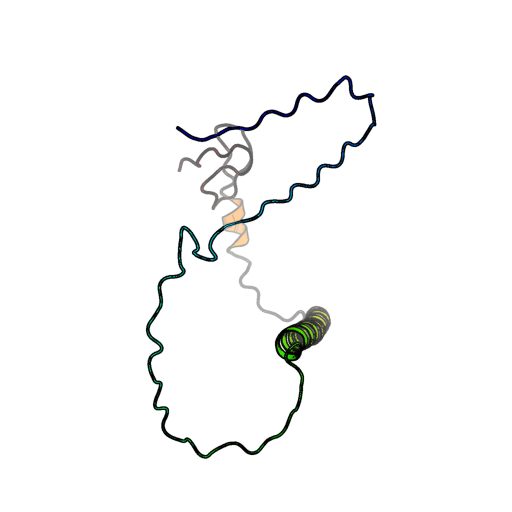7 105 LEU A N 1
ATOM 746 C CA . LEU A 1 105 ? -32.506 9.798 31.302 1.00 56.97 105 LEU A CA 1
ATOM 747 C C . LEU A 1 105 ? -32.428 10.579 29.980 1.00 56.97 105 LEU A C 1
ATOM 749 O O . LEU A 1 105 ? -33.358 11.318 29.681 1.00 56.97 105 LEU A O 1
ATOM 753 N N . ASN A 1 106 ? -31.375 10.392 29.177 1.00 60.75 106 ASN A N 1
ATOM 754 C CA . ASN A 1 106 ? -31.161 11.124 27.922 1.00 60.75 106 ASN A CA 1
ATOM 755 C C . ASN A 1 106 ? -30.928 10.171 26.737 1.00 60.75 106 ASN A C 1
ATOM 757 O O . ASN A 1 106 ? -29.916 10.259 26.044 1.00 60.75 106 ASN A O 1
ATOM 761 N N . ALA A 1 107 ? -31.852 9.233 26.517 1.00 69.12 107 ALA A N 1
ATOM 762 C CA . ALA A 1 107 ? -31.905 8.480 25.267 1.00 69.12 107 ALA A CA 1
ATOM 763 C C . ALA A 1 107 ? -32.389 9.415 24.145 1.00 69.12 107 ALA A C 1
ATOM 765 O O . ALA A 1 107 ? -33.579 9.714 24.034 1.00 69.12 107 ALA A O 1
ATOM 766 N N . ALA A 1 108 ? -31.457 9.941 23.351 1.00 80.19 108 ALA A N 1
ATOM 767 C CA . ALA A 1 108 ? -31.765 10.756 22.179 1.00 80.19 108 ALA A CA 1
ATOM 768 C C . ALA A 1 108 ? -31.960 9.857 20.949 1.00 80.19 108 ALA A C 1
ATOM 770 O O . ALA A 1 108 ? -31.323 8.815 20.831 1.00 80.19 108 ALA A O 1
ATOM 771 N N . PHE A 1 109 ? -32.804 10.260 19.998 1.00 87.19 109 PHE A N 1
ATOM 772 C CA . PHE A 1 109 ? -33.025 9.522 18.747 1.00 87.19 109 PHE A CA 1
ATOM 773 C C . PHE A 1 109 ? -32.551 10.319 17.535 1.00 87.19 109 PHE A C 1
ATOM 775 O O . PHE A 1 109 ? -32.609 11.551 17.504 1.00 87.19 109 PHE A O 1
ATOM 782 N N . CYS A 1 110 ? -32.084 9.617 16.503 1.00 90.50 110 CYS A N 1
ATOM 783 C CA . CYS A 1 110 ? -31.564 10.257 15.306 1.00 90.50 110 CYS A CA 1
ATOM 784 C C . CYS A 1 110 ? -32.727 10.829 14.518 1.00 90.50 110 CYS A C 1
ATOM 786 O O . CYS A 1 110 ? -33.627 10.106 14.103 1.00 90.50 110 CYS A O 1
ATOM 788 N N . TYR A 1 111 ? -32.650 12.107 14.189 1.00 87.69 111 TYR A N 1
ATOM 789 C CA . TYR A 1 111 ? -33.665 12.744 13.363 1.00 87.69 111 TYR A CA 1
ATOM 790 C C . TYR A 1 111 ? -33.730 12.24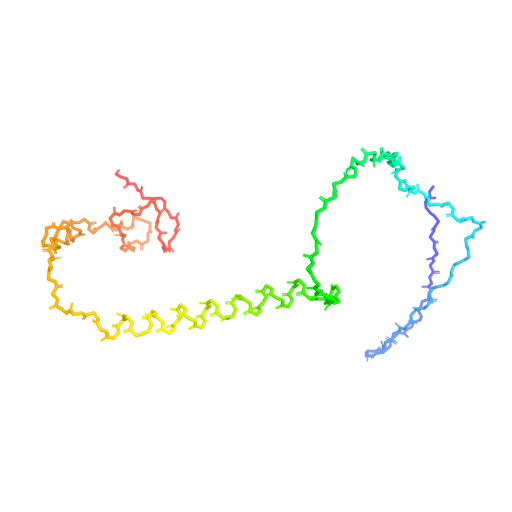3 11.922 1.00 87.69 111 TYR A C 1
ATOM 792 O O . TYR A 1 111 ? -34.729 12.467 11.246 1.00 87.69 111 TYR A O 1
ATOM 800 N N . LYS A 1 112 ? -32.637 11.655 11.423 1.00 89.94 112 LYS A N 1
ATOM 801 C CA . LYS A 1 112 ? -32.528 11.215 10.032 1.00 89.94 112 LYS A CA 1
ATOM 802 C C . LYS A 1 112 ? -32.984 9.769 9.864 1.00 89.94 112 LYS A C 1
ATOM 804 O O . LYS A 1 112 ? -33.646 9.460 8.884 1.00 89.94 112 LYS A O 1
ATOM 809 N N . CYS A 1 113 ? -32.601 8.881 10.784 1.00 92.19 113 CYS A N 1
ATOM 810 C CA . CYS A 1 113 ? -32.850 7.441 10.651 1.00 92.19 113 CYS A CA 1
ATOM 811 C C . CYS A 1 113 ? -33.613 6.805 11.821 1.00 92.19 113 CYS A C 1
ATOM 813 O O . CYS A 1 113 ? -33.864 5.605 11.779 1.00 92.19 113 CYS A O 1
ATOM 815 N N . GLY A 1 114 ? -33.942 7.561 12.871 1.00 88.06 114 GLY A N 1
ATOM 816 C CA . GLY A 1 114 ? -34.680 7.063 14.036 1.00 88.06 114 GLY A CA 1
ATOM 817 C C . GLY A 1 114 ? -33.894 6.131 14.962 1.00 88.06 114 GLY A C 1
ATOM 818 O O . GLY A 1 114 ? -34.450 5.652 15.942 1.00 88.06 114 GLY A O 1
ATOM 819 N N . ALA A 1 115 ? -32.614 5.863 14.684 1.00 89.44 115 ALA A N 1
ATOM 820 C CA . ALA A 1 115 ? -31.785 5.037 15.556 1.00 89.44 115 ALA A CA 1
ATOM 821 C C . ALA A 1 115 ? -31.548 5.718 16.909 1.00 89.44 115 ALA A C 1
ATOM 823 O O . ALA A 1 115 ? -31.408 6.938 16.965 1.00 89.44 115 ALA A O 1
ATOM 824 N N . GLU A 1 116 ? -31.454 4.931 17.974 1.00 88.69 116 GLU A N 1
ATOM 825 C CA . GLU A 1 116 ? -31.122 5.431 19.306 1.00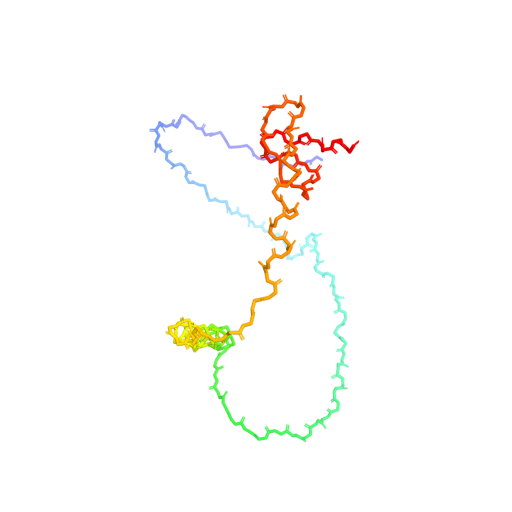 88.69 116 GLU A CA 1
ATOM 826 C C . GLU A 1 116 ? -29.656 5.871 19.378 1.00 88.69 116 GLU A C 1
ATOM 828 O O . GLU A 1 116 ? -28.757 5.216 18.835 1.00 88.69 116 GLU A O 1
ATOM 833 N N . LEU A 1 117 ? -29.422 7.015 20.013 1.00 88.12 117 LEU A N 1
ATOM 834 C CA . LEU A 1 117 ? -28.107 7.599 20.213 1.00 88.12 117 LEU A CA 1
ATOM 835 C C . LEU A 1 117 ? -27.683 7.468 21.656 1.00 88.12 117 LEU A C 1
ATOM 837 O O . LEU A 1 117 ? -28.465 7.588 22.596 1.00 88.12 117 LEU A O 1
ATOM 841 N N . ARG A 1 118 ? -26.376 7.274 21.803 1.00 83.25 118 ARG A N 1
ATOM 842 C CA . ARG A 1 118 ? -25.721 7.396 23.094 1.00 83.25 118 ARG A CA 1
ATOM 843 C C . ARG A 1 118 ? -25.754 8.869 23.519 1.00 83.25 118 ARG A C 1
ATOM 845 O O . ARG A 1 118 ? -25.628 9.734 22.652 1.00 83.25 118 ARG A O 1
ATOM 852 N N . PRO A 1 119 ? -25.866 9.146 24.825 1.00 77.50 119 PRO A N 1
ATOM 853 C CA . PRO A 1 119 ? -25.954 10.511 25.343 1.00 77.50 119 PRO A CA 1
ATOM 854 C C . PRO A 1 119 ? -24.726 11.375 25.005 1.00 77.50 119 PRO A C 1
ATOM 856 O O . PRO A 1 119 ? -24.853 12.590 24.941 1.00 77.50 119 PRO A O 1
ATOM 859 N N . ASP A 1 120 ? -23.574 10.750 24.730 1.00 78.31 120 ASP A N 1
ATOM 860 C CA . ASP A 1 120 ? -22.299 11.417 24.421 1.00 78.31 120 ASP A CA 1
ATOM 861 C C . ASP A 1 120 ? -21.868 11.262 22.942 1.00 78.31 120 ASP A C 1
ATOM 863 O O . ASP A 1 120 ? -20.679 11.287 22.635 1.00 78.31 120 ASP A O 1
ATOM 867 N N . ALA A 1 121 ? -22.794 10.983 22.015 1.00 82.00 121 ALA A N 1
ATOM 868 C CA . ALA A 1 121 ? -22.456 10.797 20.599 1.00 82.00 121 ALA A CA 1
ATOM 869 C C . ALA A 1 121 ? -22.518 12.117 19.808 1.00 82.00 121 ALA A C 1
ATOM 871 O O . ALA A 1 121 ? -23.575 12.732 19.741 1.00 82.00 121 ALA A O 1
ATOM 872 N N . ASP A 1 122 ? -21.431 12.486 19.118 1.00 88.31 122 ASP A N 1
ATOM 873 C CA . ASP A 1 122 ? -21.406 13.634 18.186 1.00 88.31 122 ASP A CA 1
ATOM 874 C C . ASP A 1 122 ? -22.013 13.305 16.809 1.00 88.31 122 ASP A C 1
ATOM 876 O O . ASP A 1 122 ? -22.536 14.173 16.106 1.00 88.31 122 ASP A O 1
ATOM 880 N N . PHE A 1 123 ? -21.979 12.025 16.418 1.00 91.50 123 PHE A N 1
ATOM 881 C CA . PHE A 1 123 ? -22.494 11.526 15.140 1.00 91.50 123 PHE A CA 1
ATOM 882 C C . PHE A 1 123 ? -23.314 10.248 15.320 1.00 91.50 123 PHE A C 1
ATOM 884 O O . PHE A 1 123 ? -23.037 9.406 16.177 1.00 91.50 123 PHE A O 1
ATOM 891 N N . CYS A 1 124 ? -24.315 10.058 14.460 1.00 92.00 124 CYS A N 1
ATOM 892 C CA . CYS A 1 124 ? -25.128 8.850 14.463 1.00 92.00 124 CYS A CA 1
ATOM 893 C C . CYS A 1 124 ? -24.326 7.635 13.947 1.00 92.00 124 CYS A C 1
ATOM 895 O O . CYS A 1 124 ? -23.925 7.633 12.779 1.00 92.00 124 CYS A O 1
ATOM 897 N N . PRO A 1 125 ? -24.203 6.539 14.723 1.00 89.00 125 PRO A N 1
ATOM 898 C CA . PRO A 1 125 ? -23.444 5.350 14.317 1.00 89.00 125 PRO A CA 1
ATOM 899 C C . PRO A 1 125 ? -24.107 4.551 13.184 1.00 89.00 125 PRO A C 1
ATOM 901 O O . PRO A 1 125 ? -23.492 3.658 12.612 1.00 89.00 125 PRO A O 1
ATOM 904 N N . ARG A 1 126 ? -25.377 4.837 12.865 1.00 90.81 126 ARG A N 1
ATOM 905 C CA . ARG A 1 126 ? -26.135 4.128 11.821 1.00 90.81 126 ARG A CA 1
ATOM 906 C C . ARG A 1 126 ? -26.142 4.851 10.479 1.00 90.81 126 ARG A C 1
ATOM 908 O O . ARG A 1 126 ? -26.197 4.186 9.455 1.00 90.81 126 ARG A O 1
ATOM 915 N N . CYS A 1 127 ? -26.139 6.184 10.468 1.00 91.81 127 CYS A N 1
ATOM 916 C CA . CYS A 1 127 ? -26.301 6.959 9.231 1.00 91.81 127 CYS A CA 1
ATOM 917 C C . CYS A 1 127 ? -25.278 8.086 9.028 1.00 91.81 127 CYS A C 1
ATOM 919 O O . CYS A 1 127 ? -25.343 8.760 8.000 1.00 91.81 127 CYS A O 1
ATOM 921 N N . GLY A 1 128 ? -24.388 8.324 9.999 1.00 90.44 128 GLY A N 1
ATOM 922 C CA . GLY A 1 128 ? -23.342 9.349 9.932 1.00 90.44 128 GLY A CA 1
ATOM 923 C C . GLY A 1 128 ? -23.829 10.796 10.052 1.00 90.44 128 GLY A C 1
ATOM 924 O O . GLY A 1 128 ? -23.024 11.712 9.938 1.00 90.44 128 GLY A O 1
ATOM 925 N N . ALA A 1 129 ? -25.127 11.034 10.269 1.00 91.31 129 ALA A N 1
ATOM 926 C CA . ALA A 1 129 ? -25.640 12.388 10.474 1.00 91.31 129 ALA A CA 1
ATOM 927 C C . ALA A 1 129 ? -25.128 12.976 11.806 1.00 91.31 129 ALA A C 1
ATOM 929 O O . ALA A 1 129 ? -25.078 12.233 12.793 1.00 91.31 129 ALA A O 1
ATOM 930 N N . PRO A 1 130 ? -24.781 14.276 11.856 1.00 89.88 130 PRO A N 1
ATOM 931 C CA . PRO A 1 130 ? -24.366 14.937 13.091 1.00 89.88 130 PRO A CA 1
ATOM 932 C C . PRO A 1 130 ? -25.524 14.994 14.087 1.00 89.88 130 PRO A C 1
ATOM 934 O O . PRO A 1 130 ? -26.686 15.115 13.693 1.00 89.88 130 PRO A O 1
ATOM 937 N N . VAL A 1 131 ? -25.227 14.912 15.377 1.00 84.94 131 VAL A N 1
ATOM 938 C CA . VAL A 1 131 ? -26.238 15.079 16.423 1.00 84.94 131 VAL A CA 1
ATOM 939 C C . VAL A 1 131 ? -26.475 16.567 16.618 1.00 84.94 131 VAL A C 1
ATOM 941 O O . VAL A 1 131 ? -25.554 17.320 16.909 1.00 84.94 131 VAL A O 1
ATOM 944 N N . ARG A 1 132 ? -27.714 17.011 16.401 1.00 71.12 132 ARG A N 1
ATOM 945 C CA . ARG A 1 132 ? -28.109 18.383 16.723 1.00 71.12 132 ARG A CA 1
ATOM 946 C C . ARG A 1 132 ? -28.452 18.450 18.213 1.00 71.12 132 ARG A C 1
ATOM 948 O O . ARG A 1 132 ? -29.294 17.673 18.662 1.00 71.12 132 ARG A O 1
ATOM 955 N N . SER A 1 133 ? -27.764 19.323 18.944 1.00 58.16 133 SER A N 1
ATOM 956 C CA . SER A 1 133 ? -28.068 19.695 20.333 1.00 58.16 133 SER A CA 1
ATOM 957 C C . SER A 1 133 ? -29.351 20.507 20.421 1.00 58.16 133 SER A C 1
ATOM 959 O O . SER A 1 133 ? -29.483 21.421 19.572 1.00 58.16 133 SER A O 1
#